Protein AF-K1UC38-F1 (afdb_monomer)

Mean predicted aligned error: 14.93 Å

Nearest PDB structures (foldseek):
  3hd0-assembly1_A  TM=5.044E-01  e=2.113E-01  Thermotoga maritima
  6ozf-assembly1_A  TM=5.336E-01  e=3.771E-01  Thermotoga maritima
  6ozh-assembly2_D  TM=3.957E-01  e=5.201E-01  Ciona intestinalis
  6ozo-assembly1_A  TM=4.795E-01  e=1.883E+00  Mus musculus
  6ozh-assembly1_C  TM=3.232E-01  e=4.288E-01  Ciona intestinalis

pLDDT: mean 71.83, std 19.12, range [26.59, 91.69]

Radius of gyration: 22.21 Å; Cα contacts (8 Å, |Δi|>4): 129; chains: 1; bounding box: 65×33×56 Å

Structure (mmCIF, N/CA/C/O backbone):
data_AF-K1UC38-F1
#
_entry.id   AF-K1UC38-F1
#
loop_
_atom_site.group_PDB
_atom_site.id
_atom_site.type_symbol
_atom_site.label_atom_id
_atom_site.label_alt_id
_atom_site.label_comp_id
_atom_site.label_asym_id
_atom_site.label_entity_id
_atom_site.label_seq_id
_atom_site.pdbx_PDB_ins_code
_atom_site.Cartn_x
_atom_site.Cartn_y
_atom_site.Cartn_z
_atom_site.occupancy
_atom_site.B_iso_or_equiv
_atom_site.auth_seq_id
_atom_site.auth_comp_id
_atom_site.auth_asym_id
_atom_site.auth_atom_id
_atom_site.pdbx_PDB_model_num
ATOM 1 N N . LYS A 1 1 ? 38.355 -1.483 -0.376 1.00 39.62 1 LYS A N 1
ATOM 2 C CA . LYS A 1 1 ? 37.690 -2.808 -0.451 1.00 39.62 1 LYS A CA 1
ATOM 3 C C . LYS A 1 1 ? 36.417 -2.763 0.3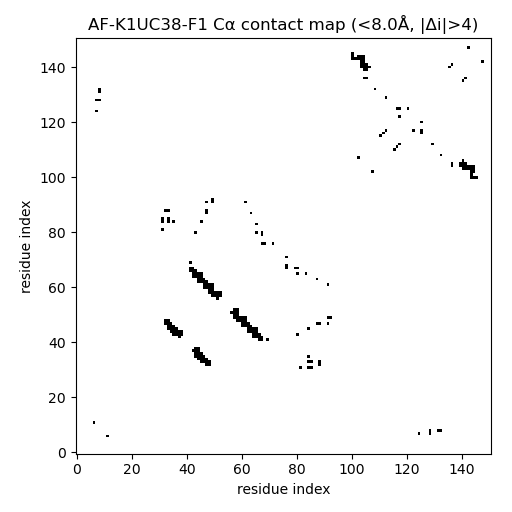84 1.00 39.62 1 LYS A C 1
ATOM 5 O O . LYS A 1 1 ? 36.503 -2.904 1.592 1.00 39.62 1 LYS A O 1
ATOM 10 N N . ILE A 1 2 ? 35.271 -2.548 -0.260 1.00 26.59 2 ILE A N 1
ATOM 11 C CA . ILE A 1 2 ? 33.961 -2.988 0.231 1.00 26.59 2 ILE A CA 1
ATOM 12 C C . ILE A 1 2 ? 33.313 -3.651 -0.984 1.00 26.59 2 ILE A C 1
ATOM 14 O O . ILE A 1 2 ? 33.179 -3.034 -2.037 1.00 26.59 2 ILE A O 1
ATOM 18 N N . VAL A 1 3 ? 33.071 -4.950 -0.858 1.00 36.50 3 VAL A N 1
ATOM 19 C CA . VAL A 1 3 ? 32.449 -5.810 -1.861 1.00 36.50 3 VAL A CA 1
ATOM 20 C C . VAL A 1 3 ? 30.946 -5.579 -1.746 1.00 36.50 3 VAL A C 1
ATOM 22 O O . VAL A 1 3 ? 30.337 -5.998 -0.768 1.00 36.50 3 VAL A O 1
ATOM 25 N N . GLY A 1 4 ? 30.367 -4.850 -2.698 1.00 33.56 4 GLY A N 1
ATOM 26 C CA . GLY A 1 4 ? 28.921 -4.686 -2.824 1.00 33.56 4 GLY A CA 1
ATOM 27 C C . GLY A 1 4 ? 28.395 -5.688 -3.841 1.00 33.56 4 GLY A C 1
ATOM 28 O O . GLY A 1 4 ? 28.606 -5.518 -5.039 1.00 33.56 4 GLY A O 1
ATOM 29 N N . CYS A 1 5 ? 27.793 -6.761 -3.337 1.00 36.56 5 CYS A N 1
ATOM 30 C CA . CYS A 1 5 ? 27.099 -7.795 -4.097 1.00 36.56 5 CYS A CA 1
ATOM 31 C C . CYS A 1 5 ? 26.042 -7.160 -5.020 1.00 36.56 5 CYS A C 1
ATOM 33 O O . CYS A 1 5 ? 25.350 -6.235 -4.609 1.00 36.56 5 CYS A O 1
ATOM 35 N N . GLY A 1 6 ? 25.968 -7.614 -6.272 1.00 40.50 6 GLY A N 1
ATOM 36 C CA . GLY A 1 6 ? 25.190 -6.974 -7.328 1.00 40.50 6 GLY A CA 1
ATOM 37 C C . GLY A 1 6 ? 23.681 -6.989 -7.089 1.00 40.50 6 GLY A C 1
ATOM 38 O O . GLY A 1 6 ? 23.050 -8.044 -7.136 1.00 40.50 6 GLY A O 1
ATOM 39 N N . ASP A 1 7 ? 23.096 -5.800 -6.962 1.00 45.25 7 ASP A N 1
ATOM 40 C CA . ASP A 1 7 ? 21.654 -5.590 -7.066 1.00 45.25 7 ASP A CA 1
ATOM 41 C C . ASP A 1 7 ? 21.238 -5.511 -8.542 1.00 45.25 7 ASP A C 1
ATOM 43 O O . ASP A 1 7 ? 20.905 -4.451 -9.062 1.00 45.25 7 ASP A O 1
ATOM 47 N N . SER A 1 8 ? 21.342 -6.642 -9.240 1.00 53.28 8 SER A N 1
ATOM 48 C CA . SER A 1 8 ? 20.864 -6.789 -10.624 1.00 53.28 8 SER A CA 1
ATOM 49 C C . SER A 1 8 ? 19.343 -6.602 -10.726 1.00 53.28 8 SER A C 1
ATOM 51 O O . SER A 1 8 ? 18.614 -6.874 -9.773 1.00 53.28 8 SER A O 1
ATOM 53 N N . PHE A 1 9 ? 18.828 -6.246 -11.904 1.00 49.81 9 PHE A N 1
ATOM 54 C CA . PHE A 1 9 ? 17.393 -6.291 -12.236 1.00 49.81 9 PHE A CA 1
ATOM 55 C C . PHE A 1 9 ? 16.654 -7.543 -11.693 1.00 49.81 9 PHE A C 1
ATOM 57 O O . PHE A 1 9 ? 15.520 -7.455 -11.215 1.00 49.81 9 PHE A O 1
ATOM 64 N N . LEU A 1 10 ? 17.317 -8.707 -11.678 1.00 50.34 10 LEU A N 1
ATOM 65 C CA . LEU A 1 10 ? 16.781 -9.962 -11.134 1.00 50.34 10 LEU A CA 1
ATOM 66 C C . LEU A 1 10 ? 16.627 -9.960 -9.602 1.00 50.34 10 LEU A C 1
ATOM 68 O O . LEU A 1 10 ? 15.677 -10.557 -9.091 1.00 50.34 10 LEU A O 1
ATOM 72 N N . SER A 1 11 ? 17.499 -9.270 -8.858 1.00 50.31 11 SER A N 1
ATOM 73 C CA . SER A 1 11 ? 17.313 -9.095 -7.412 1.00 50.31 11 SER A CA 1
ATOM 74 C C . SER A 1 11 ? 16.142 -8.154 -7.117 1.00 50.31 11 SER A C 1
ATOM 76 O O . SER A 1 11 ? 15.394 -8.396 -6.173 1.00 50.31 11 SER A O 1
ATOM 78 N N . GLN A 1 12 ? 15.891 -7.151 -7.966 1.00 48.38 12 GLN A N 1
ATOM 79 C CA . GLN A 1 12 ? 14.735 -6.256 -7.826 1.00 48.38 12 GLN A CA 1
ATOM 80 C C . GLN A 1 12 ? 13.409 -6.932 -8.204 1.00 48.38 12 GLN A C 1
ATOM 82 O O . GLN A 1 12 ? 12.409 -6.724 -7.516 1.00 48.38 12 GLN A O 1
ATOM 87 N N . LEU A 1 13 ? 13.397 -7.808 -9.216 1.00 44.06 13 LEU A N 1
ATOM 88 C CA . LEU A 1 13 ? 12.240 -8.668 -9.507 1.00 44.06 13 LEU A CA 1
ATOM 89 C C . LEU A 1 13 ? 11.922 -9.617 -8.339 1.00 44.06 13 LEU A C 1
ATOM 91 O O . LEU A 1 13 ? 10.750 -9.861 -8.050 1.00 44.06 13 LEU A O 1
ATOM 95 N N . SER A 1 14 ? 12.939 -10.093 -7.609 1.00 38.00 14 SER A N 1
ATOM 96 C CA . SER A 1 14 ? 12.736 -10.874 -6.381 1.00 38.00 14 SER A CA 1
ATOM 97 C C . SER A 1 14 ? 12.113 -10.050 -5.244 1.00 38.00 14 SER A C 1
ATOM 99 O O . SER A 1 14 ? 11.357 -10.605 -4.445 1.00 38.00 14 SER A O 1
ATOM 101 N N . VAL A 1 15 ? 12.381 -8.740 -5.161 1.00 36.44 15 VAL A N 1
ATOM 102 C CA . VAL A 1 15 ? 11.774 -7.846 -4.152 1.00 36.44 15 VAL A CA 1
ATOM 103 C C . VAL A 1 15 ? 10.293 -7.580 -4.453 1.00 36.44 15 VAL A C 1
ATOM 105 O O . VAL A 1 15 ? 9.510 -7.390 -3.524 1.00 36.44 15 VAL A O 1
ATOM 108 N N . CYS A 1 16 ? 9.867 -7.659 -5.718 1.00 39.62 16 CYS A N 1
ATOM 109 C CA . CYS A 1 16 ? 8.443 -7.619 -6.071 1.00 39.62 16 CYS A CA 1
ATOM 110 C C . CYS A 1 16 ? 7.657 -8.843 -5.566 1.00 39.62 16 CYS A C 1
ATOM 112 O O . CYS A 1 16 ? 6.439 -8.750 -5.429 1.00 39.62 16 CYS A O 1
ATOM 114 N N . PHE A 1 17 ? 8.325 -9.965 -5.264 1.00 35.34 17 PHE A N 1
ATOM 115 C CA . PHE A 1 17 ? 7.663 -11.223 -4.895 1.00 35.34 17 PHE A CA 1
ATOM 116 C C . PHE A 1 17 ? 7.849 -11.679 -3.444 1.00 35.34 17 PHE A C 1
ATOM 118 O O . PHE A 1 17 ? 7.146 -12.593 -3.015 1.00 35.34 17 PHE A O 1
ATOM 125 N N . VAL A 1 18 ? 8.713 -11.048 -2.644 1.00 33.22 18 VAL A N 1
ATOM 126 C CA . VAL A 1 18 ? 8.883 -11.429 -1.234 1.00 33.22 18 VAL A CA 1
ATOM 127 C C . VAL A 1 18 ? 9.071 -10.191 -0.360 1.00 33.22 18 VAL A C 1
ATOM 129 O O . VAL A 1 18 ? 10.128 -9.574 -0.331 1.00 33.22 18 VAL A O 1
ATOM 132 N N . VAL A 1 19 ? 7.994 -9.835 0.339 1.00 31.22 19 VAL A N 1
ATOM 133 C CA . VAL A 1 19 ? 7.879 -9.592 1.789 1.00 31.22 19 VAL A CA 1
ATOM 134 C C . VAL A 1 19 ? 6.706 -8.617 1.979 1.00 31.22 19 VAL A C 1
ATOM 136 O O . VAL A 1 19 ? 6.857 -7.415 1.751 1.00 31.22 19 VAL A O 1
ATOM 139 N N . PRO A 1 20 ? 5.536 -9.081 2.465 1.00 31.31 20 PRO A N 1
ATOM 140 C CA . PRO A 1 20 ? 4.626 -8.200 3.181 1.00 31.31 20 PRO A CA 1
ATOM 141 C C . PRO A 1 20 ? 5.462 -7.561 4.281 1.00 31.31 20 PRO A C 1
ATOM 143 O O . PRO A 1 20 ? 5.962 -8.274 5.149 1.00 31.31 20 PRO A O 1
ATOM 146 N N . ARG A 1 21 ? 5.701 -6.248 4.201 1.00 31.31 21 ARG A N 1
ATOM 147 C CA . ARG A 1 21 ? 6.452 -5.494 5.205 1.00 31.31 21 ARG A CA 1
ATOM 148 C C . ARG A 1 21 ? 5.742 -5.700 6.541 1.00 31.31 21 ARG A C 1
ATOM 150 O O . ARG A 1 21 ? 4.770 -5.018 6.853 1.00 31.31 21 ARG A O 1
ATOM 157 N N . VAL A 1 22 ? 6.187 -6.703 7.296 1.00 35.59 22 VAL A N 1
ATOM 158 C CA . VAL A 1 22 ? 5.715 -6.979 8.646 1.00 35.59 22 VAL A CA 1
ATOM 159 C C . VAL A 1 22 ? 6.135 -5.762 9.446 1.00 35.59 22 VAL A C 1
ATOM 161 O O . VAL A 1 22 ? 7.315 -5.585 9.751 1.00 35.59 22 VAL A O 1
ATOM 164 N N . ASN A 1 23 ? 5.178 -4.880 9.725 1.00 34.78 23 ASN A N 1
ATOM 165 C CA . ASN A 1 23 ? 5.375 -3.764 10.633 1.00 34.78 23 ASN A CA 1
ATOM 166 C C . ASN A 1 23 ? 5.673 -4.350 12.021 1.00 34.78 23 ASN A C 1
ATOM 168 O O . ASN A 1 23 ? 4.773 -4.652 12.800 1.00 34.78 23 ASN A O 1
ATOM 172 N N . LYS A 1 24 ? 6.961 -4.565 12.312 1.00 36.69 24 LYS A N 1
ATOM 173 C CA . LYS A 1 24 ? 7.461 -4.898 13.646 1.00 36.69 24 LYS A CA 1
ATOM 174 C C . LYS A 1 24 ? 7.340 -3.656 14.525 1.00 36.69 24 LYS A C 1
ATOM 176 O O . LYS A 1 24 ? 8.258 -2.847 14.591 1.00 36.69 24 LYS A O 1
ATOM 181 N N . THR A 1 25 ? 6.234 -3.546 15.248 1.00 34.84 25 THR A N 1
ATOM 182 C CA . THR A 1 25 ? 6.136 -2.708 16.448 1.00 34.84 25 THR A CA 1
ATOM 183 C C . THR A 1 25 ? 5.343 -3.442 17.524 1.00 34.84 25 THR A C 1
ATOM 185 O O . THR A 1 25 ? 4.171 -3.175 17.760 1.00 34.84 25 THR A O 1
ATOM 188 N N . TYR A 1 26 ? 6.009 -4.358 18.231 1.00 41.16 26 TYR A N 1
ATOM 189 C CA . TYR A 1 26 ? 5.504 -4.878 19.501 1.00 41.16 26 TYR A CA 1
ATOM 190 C C . TYR A 1 26 ? 6.437 -4.446 20.629 1.00 41.16 26 TYR A C 1
ATOM 192 O O . TYR A 1 26 ? 7.413 -5.115 20.953 1.00 41.16 26 TYR A O 1
ATOM 200 N N . LYS A 1 27 ? 6.110 -3.303 21.232 1.00 34.47 27 LYS A N 1
ATOM 201 C CA . LYS A 1 27 ? 6.398 -3.023 22.639 1.00 34.47 27 LYS A CA 1
ATOM 202 C C . LYS A 1 27 ? 5.138 -2.416 23.264 1.00 34.47 27 LYS A C 1
ATOM 204 O O . LYS A 1 27 ? 4.766 -1.291 22.955 1.00 34.47 27 LYS A O 1
ATOM 209 N N . GLY A 1 28 ? 4.479 -3.194 24.120 1.00 35.78 28 GLY A N 1
ATOM 210 C CA . GLY A 1 28 ? 3.712 -2.682 25.264 1.00 35.78 28 GLY A CA 1
ATOM 211 C C . GLY A 1 28 ? 2.241 -2.287 25.093 1.00 35.78 28 GLY A C 1
ATOM 212 O O . GLY A 1 28 ? 1.570 -2.136 26.105 1.00 35.78 28 GLY A O 1
ATOM 213 N N . ALA A 1 29 ? 1.690 -2.163 23.886 1.00 42.12 29 ALA A N 1
ATOM 214 C CA . ALA A 1 29 ? 0.249 -1.972 23.692 1.00 42.12 29 ALA A CA 1
ATOM 215 C C . ALA A 1 29 ? -0.163 -2.514 22.321 1.00 42.12 29 ALA A C 1
ATOM 217 O O . ALA A 1 29 ? 0.539 -2.273 21.339 1.00 42.12 29 ALA A O 1
ATOM 218 N N . LEU A 1 30 ? -1.290 -3.229 22.234 1.00 44.56 30 LEU A N 1
ATOM 219 C CA . LEU A 1 30 ? -1.924 -3.571 20.956 1.00 44.56 30 LEU A CA 1
ATOM 220 C C . LEU A 1 30 ? -2.360 -2.268 20.275 1.00 44.56 30 LEU A C 1
ATOM 222 O O . LEU A 1 30 ? -3.483 -1.798 20.449 1.00 44.56 30 LEU A O 1
ATOM 226 N N . LYS A 1 31 ? -1.438 -1.636 19.547 1.00 47.94 31 LYS A N 1
ATOM 227 C CA . LYS A 1 31 ? -1.734 -0.483 18.710 1.00 47.94 31 LYS A CA 1
ATOM 228 C C . LYS A 1 31 ? -2.422 -1.008 17.459 1.00 47.94 31 LYS A C 1
ATOM 230 O O . LYS A 1 31 ? -1.771 -1.385 16.492 1.00 47.94 31 LYS A O 1
ATOM 235 N N . VAL A 1 32 ? -3.745 -1.058 17.531 1.00 58.78 32 VAL A N 1
ATOM 236 C CA . VAL A 1 32 ? -4.628 -1.277 16.387 1.00 58.78 32 VAL A CA 1
ATOM 237 C C . VAL A 1 32 ? -4.316 -0.153 15.381 1.00 58.78 32 VAL A C 1
ATOM 239 O O . VAL A 1 32 ? -4.336 1.029 15.732 1.00 58.78 32 VAL A O 1
ATOM 242 N N . MET A 1 33 ? -3.917 -0.513 14.164 1.00 72.12 33 MET A N 1
ATOM 243 C CA . MET A 1 33 ? -3.691 0.394 13.032 1.00 72.12 33 MET A CA 1
ATOM 244 C C . MET A 1 33 ? -4.994 1.092 12.590 1.00 72.12 33 MET A C 1
ATOM 246 O O . MET A 1 33 ? -4.955 2.141 11.942 1.00 72.12 33 MET A O 1
ATOM 250 N N . ALA A 1 34 ? -6.146 0.533 12.962 1.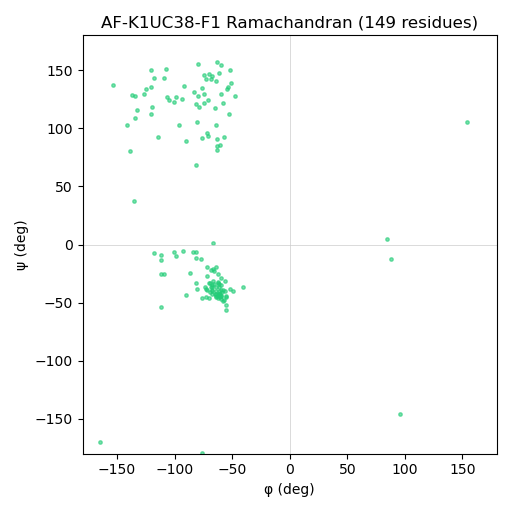00 76.75 34 ALA A N 1
ATOM 251 C CA . ALA A 1 34 ? -7.472 1.056 12.711 1.00 76.75 34 ALA A CA 1
ATOM 252 C C . ALA A 1 34 ? -7.799 2.245 13.623 1.00 76.75 34 ALA A C 1
ATOM 254 O O . ALA A 1 34 ? -7.713 2.182 14.850 1.00 76.75 34 ALA A O 1
ATOM 255 N N . SER A 1 35 ? -8.262 3.334 13.014 1.00 84.62 35 SER A N 1
ATOM 256 C CA . SER A 1 35 ? -8.814 4.476 13.735 1.00 84.62 35 SER A CA 1
ATOM 257 C C . SER A 1 35 ? -10.268 4.192 14.100 1.00 84.62 35 SER A C 1
ATOM 259 O O . SER A 1 35 ? -11.102 3.976 13.221 1.00 84.62 35 SER A O 1
ATOM 261 N N . ILE A 1 36 ? -10.576 4.218 15.396 1.00 88.06 36 ILE A N 1
ATOM 262 C CA . ILE A 1 36 ? -11.938 4.078 15.916 1.00 88.06 36 ILE A CA 1
ATOM 263 C C . ILE A 1 36 ? -12.482 5.476 16.216 1.00 88.06 36 ILE A C 1
ATOM 265 O O . ILE A 1 36 ? -11.857 6.252 16.937 1.00 88.06 36 ILE A O 1
ATOM 269 N N . ARG A 1 37 ? -13.658 5.804 15.680 1.00 87.62 37 ARG A N 1
ATOM 270 C CA . ARG A 1 37 ? -14.347 7.079 15.917 1.00 87.62 37 ARG A CA 1
ATOM 271 C C . ARG A 1 37 ? -15.770 6.832 16.392 1.00 87.62 37 ARG A C 1
ATOM 273 O O . ARG A 1 37 ? -16.521 6.104 15.748 1.00 87.62 37 ARG A O 1
ATOM 280 N N . LYS A 1 38 ? -16.175 7.474 17.485 1.00 87.44 38 LYS A N 1
ATOM 281 C CA . LYS A 1 38 ? -17.563 7.439 17.961 1.00 87.44 38 LYS A CA 1
ATOM 282 C C . LYS A 1 38 ? -18.402 8.423 17.137 1.00 87.44 38 LYS A C 1
ATOM 284 O O . LYS A 1 38 ? -18.011 9.575 16.985 1.00 87.44 38 LYS A O 1
ATOM 289 N N . ARG A 1 39 ? -19.521 7.967 16.568 1.00 80.12 39 ARG A N 1
ATOM 290 C CA . ARG A 1 39 ? -20.429 8.788 15.731 1.00 80.12 39 ARG A CA 1
ATOM 291 C C . ARG A 1 39 ? -21.793 9.035 16.386 1.00 80.12 39 ARG A C 1
ATOM 293 O O . ARG A 1 39 ? -22.521 9.904 15.931 1.00 80.12 39 ARG A O 1
ATOM 300 N N . GLY A 1 40 ? -22.126 8.296 17.446 1.00 80.44 40 GLY A N 1
ATOM 301 C CA . GLY A 1 40 ? -23.371 8.437 18.209 1.00 80.44 40 GLY A CA 1
ATOM 302 C C . GLY A 1 40 ? -23.296 7.717 19.557 1.00 80.44 40 GLY A C 1
ATOM 303 O O . GLY A 1 40 ? -22.224 7.253 19.950 1.00 80.44 40 GLY A O 1
ATOM 304 N N . SER A 1 41 ? -24.425 7.592 20.263 1.00 77.06 41 SER A N 1
ATOM 305 C CA . SER A 1 41 ? -24.480 6.948 21.588 1.00 77.06 41 SER A CA 1
ATOM 306 C C . SER A 1 41 ? -24.007 5.490 21.560 1.00 77.06 41 SER A C 1
ATOM 308 O O . SER A 1 41 ? -23.250 5.095 22.443 1.00 77.06 41 SER A O 1
ATOM 310 N N . ASN A 1 42 ? -24.363 4.737 20.510 1.00 83.88 42 ASN A N 1
ATOM 311 C CA . ASN A 1 42 ? -24.029 3.316 20.348 1.00 83.88 42 ASN A CA 1
ATOM 312 C C . ASN A 1 42 ? -23.524 2.960 18.931 1.00 83.88 42 ASN A C 1
ATOM 314 O O . ASN A 1 42 ? -23.881 1.931 18.358 1.00 83.88 42 ASN A O 1
ATOM 318 N N . SER A 1 43 ? -22.749 3.853 18.308 1.00 87.38 43 SER A N 1
ATOM 319 C CA . SER A 1 43 ? -22.237 3.644 16.948 1.00 87.38 43 SER A CA 1
ATOM 320 C C . SER A 1 43 ? -20.778 4.053 16.833 1.00 87.38 43 SER A C 1
ATOM 322 O O . SER A 1 43 ? -20.411 5.189 17.157 1.00 87.38 43 SER A O 1
ATOM 324 N N . TYR A 1 44 ? -19.971 3.140 16.296 1.00 88.94 44 TYR A N 1
ATOM 325 C CA . TYR A 1 44 ? -18.534 3.308 16.126 1.00 88.94 44 TYR A CA 1
ATOM 326 C C . TYR A 1 44 ? -18.159 3.090 14.665 1.00 88.94 44 TYR A C 1
ATOM 328 O O . TYR A 1 44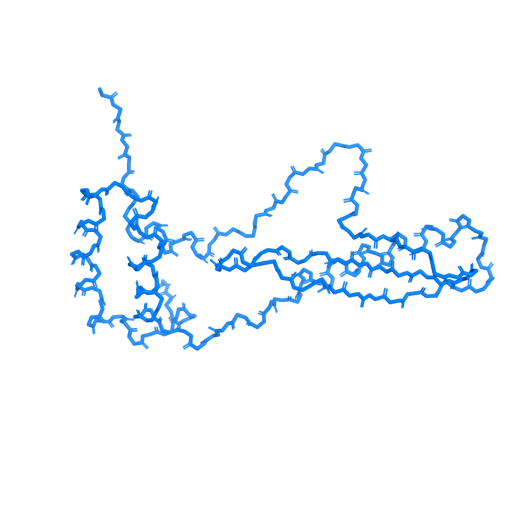 ? -18.609 2.147 14.020 1.00 88.94 44 TYR A O 1
ATOM 336 N N . LEU A 1 45 ? -17.336 3.986 14.141 1.00 91.00 45 LEU A N 1
ATOM 337 C CA . LEU A 1 45 ? -16.736 3.884 12.825 1.00 91.00 45 LEU A CA 1
ATOM 338 C C . LEU A 1 45 ? -15.307 3.382 12.993 1.00 91.00 45 LEU A C 1
ATOM 340 O O . LEU A 1 45 ? -14.513 4.015 13.687 1.00 91.00 45 LEU A O 1
ATOM 344 N N . ILE A 1 46 ? -14.989 2.272 12.346 1.00 91.69 46 ILE A N 1
ATOM 345 C CA . ILE A 1 46 ? -13.644 1.713 12.286 1.00 91.69 46 ILE A CA 1
ATOM 346 C C . ILE A 1 46 ? -13.091 2.017 10.894 1.00 91.69 46 ILE A C 1
ATOM 348 O O . ILE A 1 46 ? -13.714 1.682 9.887 1.00 91.69 46 ILE A O 1
ATOM 352 N N . VAL A 1 47 ? -11.935 2.675 10.836 1.00 89.00 47 VAL A N 1
ATOM 353 C CA . VAL A 1 47 ? -11.258 3.056 9.591 1.00 89.00 47 VAL A CA 1
ATOM 354 C C . VAL A 1 47 ? -9.889 2.398 9.544 1.00 89.00 47 VAL A C 1
ATOM 356 O O . VAL A 1 47 ? -9.041 2.699 10.381 1.00 89.00 47 VAL A O 1
ATOM 359 N N . VAL A 1 48 ? -9.652 1.545 8.550 1.00 86.88 48 VAL A N 1
ATOM 360 C CA . VAL A 1 48 ? -8.374 0.846 8.352 1.00 86.88 48 VAL A CA 1
ATOM 361 C C . VAL A 1 48 ? -7.641 1.457 7.161 1.00 86.88 48 VAL A C 1
ATOM 363 O O . VAL A 1 48 ? -8.196 1.595 6.069 1.00 86.88 48 VAL A O 1
ATOM 366 N N . SER A 1 49 ? -6.385 1.847 7.376 1.00 81.62 49 SER A N 1
ATOM 367 C CA . SER A 1 49 ? -5.495 2.314 6.308 1.00 81.62 49 SER A CA 1
ATOM 368 C C . SER A 1 49 ? -4.854 1.118 5.606 1.00 81.62 49 SER A C 1
ATOM 370 O O . SER A 1 49 ? -4.312 0.247 6.279 1.00 81.62 49 SER A O 1
ATOM 372 N N . ARG A 1 50 ? -4.881 1.094 4.268 1.00 77.94 50 ARG A N 1
ATOM 373 C CA . ARG A 1 50 ? -4.337 -0.014 3.459 1.00 77.94 50 ARG A CA 1
ATOM 374 C C . ARG A 1 50 ? -2.884 0.169 3.011 1.00 77.94 50 ARG A C 1
ATOM 376 O O . ARG A 1 50 ? -2.307 -0.748 2.447 1.00 77.94 50 ARG A O 1
ATOM 383 N N . GLY A 1 51 ? -2.282 1.324 3.287 1.00 75.12 51 GLY A N 1
ATOM 384 C CA . GLY A 1 51 ? -0.912 1.632 2.867 1.00 75.12 51 GLY A CA 1
ATOM 385 C C . GLY A 1 51 ? -0.867 2.424 1.561 1.00 75.12 51 GLY A C 1
ATOM 386 O O . GLY A 1 51 ? -1.731 3.272 1.329 1.00 75.12 51 GLY A O 1
ATOM 387 N N . TYR A 1 52 ? 0.164 2.176 0.756 1.00 68.69 52 TYR A N 1
ATOM 388 C CA . TYR A 1 52 ? 0.428 2.855 -0.514 1.00 68.69 52 TYR A CA 1
ATOM 389 C C . TYR A 1 52 ? 0.460 1.832 -1.647 1.00 68.69 52 TYR A C 1
ATOM 391 O O . TYR A 1 52 ? 0.830 0.680 -1.415 1.00 68.69 52 TYR A O 1
ATOM 399 N N . ASP A 1 53 ? 0.074 2.257 -2.843 1.00 64.25 53 ASP A N 1
ATOM 400 C CA . ASP A 1 53 ? 0.259 1.476 -4.060 1.00 64.25 53 ASP A CA 1
ATOM 401 C C . ASP A 1 53 ? 1.729 1.524 -4.534 1.00 64.25 53 ASP A C 1
ATOM 403 O O . ASP A 1 53 ? 2.603 2.127 -3.901 1.00 64.25 53 ASP A O 1
ATOM 407 N N . TYR A 1 54 ? 2.013 0.849 -5.648 1.00 54.09 54 TYR A N 1
ATOM 408 C CA . TYR A 1 54 ? 3.348 0.793 -6.252 1.00 54.09 54 TYR A CA 1
ATOM 409 C C . TYR A 1 54 ? 3.770 2.117 -6.917 1.00 54.09 54 TYR A C 1
ATOM 411 O O . TYR A 1 54 ? 4.964 2.350 -7.098 1.00 54.09 54 TYR A O 1
ATOM 419 N N . GLU A 1 55 ? 2.811 2.986 -7.236 1.00 59.72 55 GLU A N 1
ATOM 420 C CA . GLU A 1 55 ? 3.019 4.340 -7.766 1.00 59.72 55 GLU A CA 1
ATOM 421 C C . GLU A 1 55 ? 3.278 5.358 -6.638 1.00 59.72 55 GLU A C 1
ATOM 423 O O . GLU A 1 55 ? 3.640 6.505 -6.890 1.00 59.72 55 GLU A O 1
ATOM 428 N N . GLY A 1 56 ? 3.149 4.935 -5.375 1.00 58.53 56 GLY A N 1
ATOM 429 C CA . GLY A 1 56 ? 3.306 5.782 -4.196 1.00 58.53 56 GLY A CA 1
ATOM 430 C C . GLY A 1 56 ? 2.043 6.559 -3.814 1.00 58.53 56 GLY A C 1
ATOM 431 O O . GLY A 1 56 ? 2.080 7.342 -2.861 1.00 58.53 56 GLY A O 1
ATOM 432 N N . ASN A 1 57 ? 0.913 6.337 -4.486 1.00 71.06 57 ASN A N 1
ATOM 433 C CA . ASN A 1 57 ? -0.366 6.906 -4.092 1.00 71.06 57 ASN A CA 1
ATOM 434 C C . ASN A 1 57 ? -0.922 6.184 -2.865 1.00 71.06 57 ASN A C 1
ATOM 436 O O . ASN A 1 57 ? -0.775 4.978 -2.658 1.00 71.06 57 ASN A O 1
ATOM 440 N N . ARG A 1 58 ? -1.610 6.942 -2.013 1.00 73.19 58 ARG A N 1
ATOM 441 C CA . ARG A 1 58 ? -2.232 6.397 -0.810 1.00 73.19 58 ARG A CA 1
ATOM 442 C C . ARG A 1 58 ? -3.487 5.605 -1.177 1.00 73.19 58 ARG A C 1
ATOM 444 O O . ARG A 1 58 ? -4.445 6.170 -1.704 1.00 73.19 58 ARG A O 1
ATOM 451 N N . LEU A 1 59 ? -3.516 4.327 -0.806 1.00 77.38 59 LEU A N 1
ATOM 452 C CA . LEU A 1 59 ? -4.681 3.471 -1.008 1.00 77.38 59 LEU A CA 1
ATOM 453 C C . LEU A 1 59 ? -5.869 3.974 -0.184 1.00 77.38 59 LEU A C 1
ATOM 455 O O . LEU A 1 59 ? -5.725 4.398 0.972 1.00 77.38 59 LEU A O 1
ATOM 459 N N . LYS A 1 60 ? -7.066 3.911 -0.778 1.00 81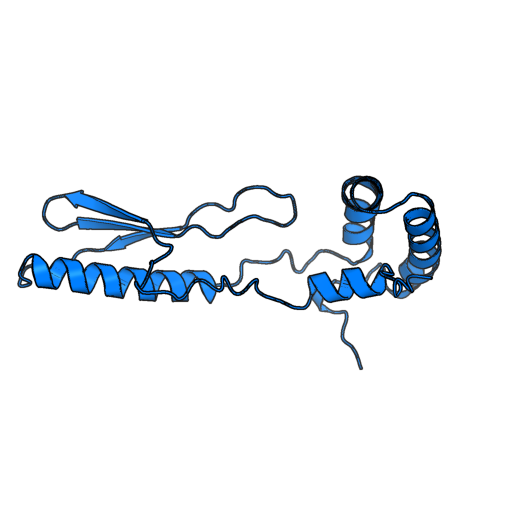.56 60 LYS A N 1
ATOM 460 C CA . LYS A 1 60 ? -8.301 4.334 -0.109 1.00 81.56 60 LYS A CA 1
ATOM 461 C C . LYS A 1 60 ? -8.506 3.504 1.158 1.00 81.56 60 LYS A C 1
ATOM 463 O O . LYS A 1 60 ? -8.432 2.276 1.138 1.00 81.56 60 LYS A O 1
ATOM 468 N N . SER A 1 61 ? -8.759 4.188 2.271 1.00 83.50 61 SER A N 1
ATOM 469 C CA . SER A 1 61 ? -9.053 3.525 3.536 1.00 83.50 61 SER A CA 1
ATOM 470 C C . SER A 1 61 ? -10.404 2.819 3.472 1.00 83.50 61 SER A C 1
ATOM 472 O O . SER A 1 61 ? -11.366 3.335 2.900 1.00 83.50 61 SER A O 1
ATOM 474 N N . VAL A 1 62 ? -10.483 1.644 4.093 1.00 85.56 62 VAL A N 1
ATOM 475 C CA . VAL A 1 62 ? -11.738 0.895 4.206 1.00 85.56 62 VAL A CA 1
ATOM 476 C C . VAL A 1 62 ? -12.408 1.289 5.512 1.00 85.56 62 VAL A C 1
ATOM 478 O O . VAL A 1 62 ? -11.755 1.412 6.551 1.00 85.56 62 VAL A O 1
ATOM 481 N N . GLN A 1 63 ? -13.714 1.518 5.453 1.00 89.31 63 GLN A N 1
ATOM 482 C CA . GLN A 1 63 ? -14.503 1.967 6.591 1.00 89.31 63 GLN A CA 1
ATOM 483 C C . GLN A 1 63 ? -15.599 0.950 6.887 1.00 89.31 63 GLN A C 1
ATOM 485 O O . GLN A 1 63 ? -16.284 0.496 5.975 1.00 89.31 63 GLN A O 1
ATOM 490 N N . LYS A 1 64 ? -15.788 0.624 8.165 1.00 89.44 64 LYS A N 1
ATOM 491 C CA . LYS A 1 64 ? -16.857 -0.261 8.636 1.00 89.44 64 LYS A CA 1
ATOM 492 C C . LYS A 1 64 ? -17.508 0.359 9.861 1.00 89.44 64 LYS A C 1
ATOM 494 O O . LYS A 1 64 ? -16.829 0.749 10.808 1.00 89.44 64 LYS A O 1
ATOM 499 N N . THR A 1 65 ? -18.831 0.480 9.832 1.00 90.44 65 THR A N 1
ATOM 500 C CA . THR A 1 65 ? -19.598 0.950 10.990 1.00 90.44 65 THR A CA 1
ATOM 501 C C . THR A 1 65 ? -20.058 -0.256 11.788 1.00 90.44 65 THR A C 1
ATOM 503 O O . THR A 1 65 ? -20.712 -1.141 11.242 1.00 90.44 65 THR A O 1
ATOM 506 N N . VAL A 1 66 ? -19.738 -0.281 13.079 1.00 89.75 66 VAL A N 1
ATOM 507 C CA . VAL A 1 66 ? -20.143 -1.339 14.004 1.00 89.75 66 VAL A CA 1
ATOM 508 C C . VAL A 1 66 ? -21.022 -0.767 15.112 1.00 89.75 66 VAL A C 1
ATOM 510 O O . VAL A 1 66 ? -20.822 0.359 15.582 1.00 89.75 66 VAL A O 1
ATOM 513 N N . LYS A 1 67 ? -22.020 -1.551 15.518 1.00 90.44 67 LYS A N 1
ATOM 514 C CA . LYS A 1 67 ? -22.956 -1.214 16.591 1.00 90.44 67 LYS A CA 1
ATOM 515 C C . LYS A 1 67 ? -22.855 -2.287 17.675 1.00 90.44 67 LYS A C 1
ATOM 517 O O . LYS A 1 67 ? -23.219 -3.428 17.396 1.00 90.44 67 LYS A O 1
ATOM 522 N N . PRO A 1 68 ? -22.352 -1.949 18.871 1.00 88.00 68 PRO A N 1
ATOM 523 C CA . PRO A 1 68 ? -22.356 -2.871 19.995 1.00 88.00 68 PRO A CA 1
ATOM 524 C C . PRO A 1 68 ? -23.791 -3.254 20.391 1.00 88.00 68 PRO A C 1
ATOM 526 O O . PRO A 1 68 ? -24.704 -2.429 20.273 1.00 88.00 68 PRO A O 1
ATOM 529 N N . PRO A 1 69 ? -24.018 -4.478 20.884 1.00 88.81 69 PRO A N 1
ATOM 530 C CA . PRO A 1 69 ? -25.261 -4.850 21.554 1.00 88.81 69 PRO A CA 1
ATOM 531 C C . PRO A 1 69 ? -25.647 -3.863 22.665 1.00 88.81 69 PRO A C 1
ATOM 533 O O . PRO A 1 69 ? -24.794 -3.404 23.423 1.00 88.81 69 PRO A O 1
ATOM 536 N N . LYS A 1 70 ? -26.943 -3.532 22.760 1.00 82.38 70 LYS A N 1
ATOM 537 C CA . LYS A 1 70 ? -27.472 -2.516 23.696 1.00 82.38 70 LYS A CA 1
ATOM 538 C C . LYS A 1 70 ? -27.316 -2.901 25.171 1.00 82.38 70 LYS A C 1
ATOM 540 O O . LYS A 1 70 ? -27.322 -2.025 26.025 1.00 82.38 70 LYS A O 1
ATOM 545 N N . GLU A 1 71 ? -27.190 -4.194 25.445 1.00 86.31 71 GLU A N 1
ATOM 546 C CA . GLU A 1 71 ? -27.054 -4.765 26.790 1.00 86.31 71 GLU A CA 1
ATOM 547 C C . GLU A 1 71 ? -25.645 -4.584 27.369 1.00 86.31 71 GLU A C 1
ATOM 549 O O . GLU A 1 71 ? -25.433 -4.788 28.563 1.00 86.31 71 GLU A O 1
ATOM 554 N N . TYR A 1 72 ? -24.666 -4.193 26.546 1.00 82.25 72 TYR A N 1
ATOM 555 C CA . TYR A 1 72 ? -23.306 -4.014 27.023 1.00 82.25 72 TYR A CA 1
ATOM 556 C C . TYR A 1 72 ? -23.127 -2.723 27.807 1.00 82.25 72 TYR A C 1
ATOM 558 O O . TYR A 1 72 ? -23.486 -1.628 27.374 1.00 82.25 72 TYR A O 1
ATOM 566 N N . THR A 1 73 ? -22.439 -2.853 28.940 1.00 88.50 73 THR A N 1
ATOM 567 C CA . THR A 1 73 ? -21.899 -1.699 29.655 1.00 88.50 73 THR A CA 1
ATOM 568 C C . THR A 1 73 ? -20.922 -0.929 28.755 1.00 88.50 73 THR A C 1
ATOM 570 O O . THR A 1 73 ? -20.281 -1.526 27.883 1.00 88.50 73 THR A O 1
ATOM 573 N N . PRO A 1 74 ? -20.711 0.378 28.983 1.00 84.62 74 PRO A N 1
ATOM 574 C CA . PRO A 1 74 ? -19.785 1.179 28.180 1.00 84.62 74 PRO A CA 1
ATOM 575 C C . PRO A 1 74 ? -18.380 0.564 28.064 1.00 84.62 74 PRO A C 1
ATOM 577 O O . PRO A 1 74 ? -17.789 0.558 26.987 1.00 84.62 74 PRO A O 1
ATOM 580 N N . LYS A 1 75 ? -17.876 -0.046 29.148 1.00 86.88 75 LYS A N 1
ATOM 581 C CA . LYS A 1 75 ? -16.574 -0.735 29.164 1.00 86.88 75 LYS A CA 1
ATOM 582 C C . LYS A 1 75 ? -16.560 -1.996 28.295 1.00 86.88 75 LYS A C 1
ATOM 584 O O . LYS A 1 75 ? -15.569 -2.268 27.618 1.00 86.88 75 LYS A O 1
ATOM 589 N N . GLN A 1 76 ? -17.646 -2.767 28.301 1.00 87.44 76 GLN A N 1
ATOM 590 C CA . GLN A 1 76 ? -17.786 -3.944 27.439 1.00 87.44 76 GLN A CA 1
ATOM 591 C C . GLN A 1 76 ? -17.926 -3.538 25.972 1.00 87.44 76 GLN A C 1
ATOM 593 O O . GLN A 1 76 ? -17.281 -4.141 25.119 1.00 87.44 76 GLN A O 1
ATOM 598 N N . ALA A 1 77 ? -18.687 -2.479 25.685 1.00 86.94 77 ALA A N 1
ATOM 599 C CA . ALA A 1 77 ? -18.821 -1.934 24.341 1.00 86.94 77 ALA A CA 1
ATOM 600 C C . ALA A 1 77 ? -17.461 -1.492 23.779 1.00 86.94 77 ALA A C 1
ATOM 602 O O . ALA A 1 77 ? -17.120 -1.841 22.654 1.00 86.94 77 ALA A O 1
ATOM 603 N N . GLU A 1 78 ? -16.631 -0.802 24.567 1.00 86.56 78 GLU A N 1
ATOM 604 C CA . GLU A 1 78 ? -15.273 -0.429 24.149 1.00 86.56 78 GLU A CA 1
ATOM 605 C C . GLU A 1 78 ? -14.381 -1.638 23.853 1.00 86.56 78 GLU A C 1
ATOM 607 O O . GLU A 1 78 ? -13.653 -1.637 22.856 1.00 86.56 78 GLU A O 1
ATOM 612 N N . LYS A 1 79 ? -14.429 -2.676 24.697 1.00 89.81 79 LYS A N 1
ATOM 613 C CA . LYS A 1 79 ? -13.677 -3.917 24.472 1.00 89.81 79 LYS A CA 1
ATOM 614 C C . LYS A 1 79 ? -14.136 -4.612 23.189 1.00 89.81 79 LYS A C 1
ATOM 616 O O . LYS A 1 79 ? -13.304 -4.954 22.353 1.00 89.81 79 LYS A O 1
ATOM 621 N N . TRP A 1 80 ? -15.445 -4.728 22.997 1.00 91.44 80 TRP A N 1
ATOM 622 C CA . TRP A 1 80 ? -16.040 -5.330 21.809 1.00 91.44 80 TRP A CA 1
ATOM 623 C C . TRP A 1 80 ? -15.661 -4.566 20.532 1.00 91.44 80 TRP A C 1
ATOM 625 O O . TRP A 1 80 ? -15.265 -5.172 19.543 1.00 91.44 80 TRP A O 1
ATOM 635 N N . VAL A 1 81 ? -15.687 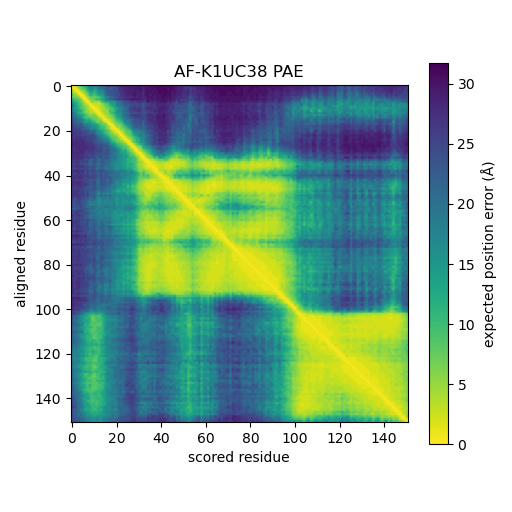-3.227 20.548 1.00 89.69 81 VAL A N 1
ATOM 636 C CA . VAL A 1 81 ? -15.282 -2.412 19.386 1.00 89.69 81 VAL A CA 1
ATOM 637 C C . VAL A 1 81 ? -13.800 -2.608 19.053 1.00 89.69 81 VAL A C 1
ATOM 639 O O . VAL A 1 81 ? -13.446 -2.646 17.875 1.00 89.69 81 VAL A O 1
ATOM 642 N N . LYS A 1 82 ? -12.929 -2.771 20.058 1.00 89.00 82 LYS A N 1
ATOM 643 C CA . LYS A 1 82 ? -11.510 -3.099 19.831 1.00 89.00 82 LYS A CA 1
ATOM 644 C C . LYS A 1 82 ? -11.346 -4.472 19.181 1.00 89.00 82 LYS A C 1
ATOM 646 O O . LYS A 1 82 ? -10.568 -4.601 18.242 1.00 89.00 82 LYS A O 1
ATOM 651 N N . GLU A 1 83 ? -12.094 -5.475 19.634 1.00 89.75 83 GLU A N 1
ATOM 652 C CA . GLU A 1 83 ? -12.093 -6.813 19.028 1.00 89.75 83 GLU A CA 1
ATOM 653 C C . GLU A 1 83 ? -12.579 -6.769 17.574 1.00 89.75 83 GLU A C 1
ATOM 655 O O . GLU A 1 83 ? -11.922 -7.314 16.688 1.00 89.75 83 GLU A O 1
ATOM 660 N N . GLN A 1 84 ? -13.663 -6.036 17.301 1.00 89.62 84 GLN A N 1
ATOM 661 C CA . GLN A 1 84 ? -14.146 -5.818 15.935 1.00 89.62 84 GLN A CA 1
ATOM 662 C C . GLN A 1 84 ? -13.123 -5.090 15.062 1.00 89.62 84 GLN A C 1
ATOM 664 O O . GLN A 1 84 ? -12.992 -5.409 13.883 1.00 89.62 84 GLN A O 1
ATOM 669 N N . ALA A 1 85 ? -12.377 -4.137 15.623 1.00 87.50 85 ALA A N 1
ATOM 670 C CA . ALA A 1 85 ? -11.325 -3.444 14.893 1.00 87.50 85 ALA A CA 1
ATOM 671 C C . ALA A 1 85 ? -10.184 -4.391 14.505 1.00 87.50 85 ALA A C 1
ATOM 673 O O . ALA A 1 85 ? -9.765 -4.373 13.353 1.00 87.50 85 ALA A O 1
ATOM 674 N N . ILE A 1 86 ? -9.757 -5.277 15.408 1.00 87.44 86 ILE A N 1
ATOM 675 C CA . ILE A 1 86 ? -8.738 -6.299 15.117 1.00 87.44 86 ILE A CA 1
ATOM 676 C C . ILE A 1 86 ? -9.233 -7.287 14.052 1.00 87.44 86 ILE A C 1
ATOM 678 O O . ILE A 1 86 ? -8.494 -7.632 13.130 1.00 87.44 86 ILE A O 1
ATOM 682 N N . LEU A 1 87 ? -10.482 -7.750 14.156 1.00 87.56 87 LEU A N 1
ATOM 683 C CA . LEU A 1 87 ? -11.073 -8.639 13.151 1.00 87.56 87 LEU A CA 1
ATOM 684 C C . LEU A 1 87 ? -11.131 -7.965 11.779 1.00 87.56 87 LEU A C 1
ATOM 686 O O . LEU A 1 87 ? -10.771 -8.579 10.779 1.00 87.56 87 LEU A O 1
ATOM 690 N N . PHE A 1 88 ? -11.524 -6.694 11.743 1.00 86.69 88 PHE A N 1
ATOM 691 C CA . PHE A 1 88 ? -11.610 -5.932 10.506 1.00 86.69 88 PHE A CA 1
ATOM 692 C C . PHE A 1 88 ? -10.234 -5.645 9.893 1.00 86.69 88 PHE A C 1
ATOM 694 O O . PHE A 1 88 ? -10.080 -5.706 8.678 1.00 86.69 88 PHE A O 1
ATOM 701 N N . GLU A 1 89 ? -9.206 -5.397 10.704 1.00 84.50 89 GLU A N 1
ATOM 702 C CA . GLU A 1 89 ? -7.827 -5.307 10.212 1.00 84.50 89 GLU A CA 1
ATOM 703 C C . GLU A 1 89 ? -7.369 -6.595 9.543 1.00 84.50 89 GLU A C 1
ATOM 705 O O . GLU A 1 89 ? -6.826 -6.547 8.440 1.00 84.5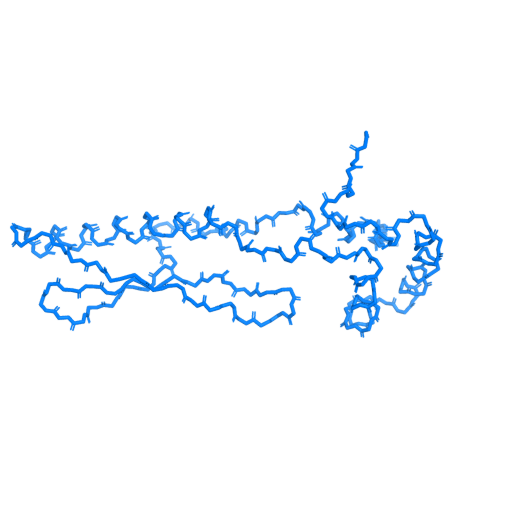0 89 GLU A O 1
ATOM 710 N N . ARG A 1 90 ? -7.615 -7.741 10.189 1.00 83.44 90 ARG A N 1
ATOM 711 C CA . ARG A 1 90 ? -7.286 -9.051 9.620 1.00 83.44 90 ARG A CA 1
ATOM 712 C C . ARG A 1 90 ? -8.038 -9.275 8.316 1.00 83.44 90 ARG A C 1
ATOM 714 O O . ARG A 1 90 ? -7.431 -9.684 7.339 1.00 83.44 90 ARG A O 1
ATOM 721 N N . GLU A 1 91 ? -9.328 -8.960 8.277 1.00 82.75 91 GLU A N 1
ATOM 722 C CA . GLU A 1 91 ? -10.157 -9.054 7.071 1.00 82.75 91 GLU A CA 1
ATOM 723 C C . GLU A 1 91 ? -9.574 -8.215 5.918 1.00 82.75 91 GLU A C 1
ATOM 725 O O . GLU A 1 91 ? -9.376 -8.722 4.814 1.00 82.75 91 GLU A O 1
ATOM 730 N N . VAL A 1 92 ? -9.205 -6.958 6.180 1.00 78.81 92 VAL A N 1
ATOM 731 C CA . VAL A 1 92 ? -8.610 -6.057 5.178 1.00 78.81 92 VAL A CA 1
ATOM 732 C C . VAL A 1 92 ? -7.216 -6.521 4.744 1.00 78.81 92 VAL A C 1
ATOM 734 O O . VAL A 1 92 ? -6.863 -6.367 3.575 1.00 78.81 92 VAL A O 1
ATOM 737 N N . GLN A 1 93 ? -6.433 -7.106 5.652 1.00 72.50 93 GLN A N 1
ATOM 738 C CA . GLN A 1 93 ? -5.113 -7.659 5.348 1.00 72.50 93 GLN A CA 1
ATOM 739 C C . GLN A 1 93 ? -5.199 -8.955 4.528 1.00 72.50 93 GLN A C 1
ATOM 741 O O . GLN A 1 93 ? -4.399 -9.159 3.618 1.00 72.50 93 GLN A O 1
ATOM 746 N N . HIS A 1 94 ? -6.165 -9.821 4.838 1.00 67.25 94 HIS A N 1
ATOM 747 C CA . HIS A 1 94 ? -6.410 -11.081 4.134 1.00 67.25 94 HIS A CA 1
ATOM 748 C C . HIS A 1 94 ? -7.219 -10.913 2.850 1.00 67.25 94 HIS A C 1
ATOM 750 O O . HIS A 1 94 ? -7.367 -11.879 2.108 1.00 67.25 94 HIS A O 1
ATOM 756 N N . THR A 1 95 ? -7.716 -9.709 2.568 1.00 59.97 95 THR A N 1
ATOM 757 C CA . THR A 1 95 ? -8.261 -9.349 1.262 1.00 59.97 95 THR A CA 1
ATOM 758 C C . THR A 1 95 ? -7.114 -8.791 0.417 1.00 59.97 95 THR A C 1
ATOM 760 O O . THR A 1 95 ? -6.873 -7.577 0.464 1.00 59.97 95 THR A O 1
ATOM 763 N N . PRO A 1 96 ? -6.368 -9.630 -0.337 1.00 55.97 96 PRO A N 1
ATOM 764 C CA . PRO A 1 96 ? -5.398 -9.110 -1.285 1.00 55.97 96 PRO A CA 1
ATOM 765 C C . PRO A 1 96 ? -6.134 -8.143 -2.203 1.00 55.97 96 PRO A C 1
ATOM 767 O O . PRO A 1 96 ? -7.247 -8.424 -2.660 1.00 55.97 96 PRO A O 1
ATOM 770 N N . GLU A 1 97 ? -5.543 -6.973 -2.442 1.00 56.22 97 GLU A N 1
ATOM 771 C CA . GLU A 1 97 ? -6.052 -6.103 -3.494 1.00 56.22 97 GLU A CA 1
ATOM 772 C C . GLU A 1 97 ? -6.175 -6.907 -4.789 1.00 56.22 97 GLU A C 1
ATOM 774 O O . GLU A 1 97 ? -5.413 -7.864 -4.990 1.00 56.22 97 GLU A O 1
ATOM 779 N N . PRO A 1 98 ? -7.129 -6.567 -5.671 1.00 50.16 98 PRO A N 1
ATOM 780 C CA . PRO A 1 98 ? -7.052 -7.012 -7.045 1.00 50.16 98 PRO A CA 1
ATOM 781 C C . PRO A 1 98 ? -5.789 -6.379 -7.636 1.00 50.16 98 PRO A C 1
ATOM 783 O O . PRO A 1 98 ? -5.833 -5.339 -8.282 1.00 50.16 98 PRO A O 1
ATOM 786 N N . ILE A 1 99 ? -4.637 -6.997 -7.363 1.00 52.88 99 ILE A N 1
ATOM 787 C CA . ILE A 1 99 ? -3.401 -6.804 -8.100 1.00 52.88 99 ILE A CA 1
ATOM 788 C C . ILE A 1 99 ? -3.836 -6.907 -9.552 1.00 52.88 99 ILE A C 1
ATOM 790 O O . ILE A 1 99 ? -4.541 -7.859 -9.896 1.00 52.88 99 ILE A O 1
ATOM 794 N N . ASN A 1 100 ? -3.494 -5.922 -10.378 1.00 56.62 100 ASN A N 1
ATOM 795 C CA . ASN A 1 100 ? -3.747 -5.983 -11.810 1.00 56.62 100 ASN A CA 1
ATOM 796 C C . ASN A 1 100 ? -2.995 -7.200 -12.372 1.00 56.62 100 ASN A C 1
ATOM 798 O O . ASN A 1 100 ? -1.864 -7.094 -12.836 1.00 56.62 100 ASN A O 1
ATOM 802 N N . ARG A 1 101 ? -3.627 -8.383 -12.312 1.00 55.72 101 ARG A N 1
ATOM 803 C CA . ARG A 1 101 ? -3.080 -9.690 -12.724 1.00 55.72 101 ARG A CA 1
ATOM 804 C C . ARG A 1 101 ? -2.841 -9.758 -14.235 1.00 55.72 101 ARG A C 1
ATOM 806 O O . ARG A 1 101 ? -2.477 -10.798 -14.762 1.00 55.72 101 ARG A O 1
ATOM 813 N N . SER A 1 102 ? -3.123 -8.671 -14.945 1.00 63.22 102 SER A N 1
ATOM 814 C CA . SER A 1 102 ? -3.000 -8.523 -16.386 1.00 63.22 102 SER A CA 1
ATOM 815 C C . SER A 1 102 ? -1.733 -7.785 -16.811 1.00 63.22 102 SER A C 1
ATOM 817 O O . SER A 1 102 ? -1.492 -7.713 -18.014 1.00 63.22 102 SER A O 1
ATOM 819 N N . ILE A 1 103 ? -0.927 -7.239 -15.889 1.00 79.44 103 ILE A N 1
ATOM 820 C CA . ILE A 1 103 ? 0.309 -6.569 -16.299 1.00 79.44 103 ILE A CA 1
ATOM 821 C C . ILE A 1 103 ? 1.336 -7.601 -16.786 1.00 79.44 103 ILE A C 1
ATOM 823 O O . ILE A 1 103 ? 1.668 -8.572 -16.097 1.00 79.44 103 ILE A O 1
ATOM 827 N N . THR A 1 104 ? 1.812 -7.394 -18.009 1.00 85.06 104 THR A N 1
ATOM 828 C CA . THR A 1 104 ? 2.905 -8.161 -18.604 1.00 85.06 104 THR A CA 1
ATOM 829 C C . THR A 1 104 ? 4.246 -7.660 -18.079 1.00 85.06 104 THR A C 1
ATOM 831 O O . THR A 1 104 ? 4.374 -6.502 -17.668 1.00 85.06 104 THR A O 1
ATOM 834 N N . LEU A 1 105 ? 5.264 -8.520 -18.104 1.00 84.62 105 LEU A N 1
ATOM 835 C CA . LEU A 1 105 ? 6.621 -8.152 -17.706 1.00 84.62 105 LEU A CA 1
ATOM 836 C C . LEU A 1 105 ? 7.135 -6.955 -18.521 1.00 84.62 105 LEU A C 1
ATOM 838 O O . LEU A 1 105 ? 7.724 -6.045 -17.946 1.00 84.62 105 LEU A O 1
ATOM 842 N N . ALA A 1 106 ? 6.851 -6.908 -19.827 1.00 86.38 106 ALA A N 1
ATOM 843 C CA . ALA A 1 106 ? 7.235 -5.789 -20.688 1.00 86.38 106 ALA A CA 1
ATOM 844 C C . ALA A 1 106 ? 6.659 -4.450 -20.205 1.00 86.38 106 ALA A C 1
ATOM 846 O O . ALA A 1 106 ? 7.400 -3.487 -20.025 1.00 86.38 106 ALA A O 1
ATOM 847 N N . LYS A 1 107 ? 5.357 -4.409 -19.896 1.00 83.50 107 LYS A N 1
ATOM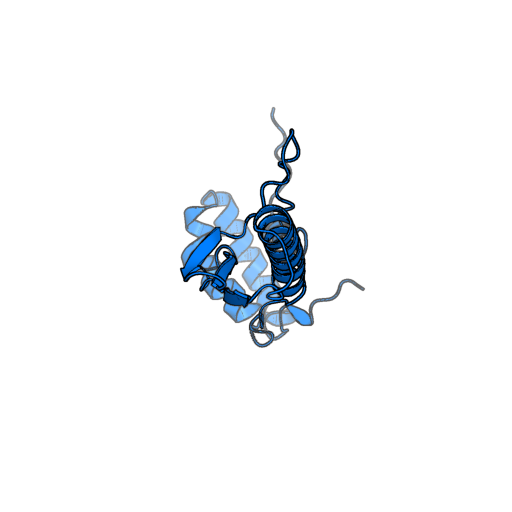 848 C CA . LYS A 1 107 ? 4.687 -3.187 -19.432 1.00 83.50 107 LYS A CA 1
ATOM 849 C C . LYS A 1 107 ? 5.204 -2.718 -18.068 1.00 83.50 107 LYS A C 1
ATOM 851 O O . LYS A 1 107 ? 5.284 -1.521 -17.808 1.00 83.50 107 LYS A O 1
ATOM 856 N N . TYR A 1 108 ? 5.566 -3.654 -17.192 1.00 83.12 108 TYR A N 1
ATOM 857 C CA . TYR A 1 108 ? 6.204 -3.317 -15.919 1.00 83.12 108 TYR A CA 1
ATOM 858 C C . TYR A 1 108 ? 7.612 -2.740 -16.113 1.00 83.12 108 TYR A C 1
ATOM 860 O O . TYR A 1 108 ? 7.969 -1.753 -15.471 1.00 83.12 108 TYR A O 1
ATOM 868 N N . ILE A 1 109 ? 8.398 -3.338 -17.011 1.00 86.06 109 ILE A N 1
ATOM 869 C CA . ILE A 1 109 ? 9.747 -2.877 -17.347 1.00 86.06 109 ILE A CA 1
ATOM 870 C C . ILE A 1 109 ? 9.715 -1.452 -17.905 1.00 86.06 109 ILE A C 1
ATOM 872 O O . ILE A 1 109 ? 10.537 -0.644 -17.489 1.00 86.06 109 ILE A O 1
ATOM 876 N N . GLU A 1 110 ? 8.768 -1.120 -18.784 1.00 85.19 110 GLU A N 1
ATOM 877 C CA . GLU A 1 110 ? 8.605 0.246 -19.309 1.00 85.19 110 GLU A CA 1
ATOM 878 C C . GLU A 1 110 ? 8.443 1.270 -18.178 1.00 85.19 110 GLU A C 1
ATOM 880 O O . GLU A 1 110 ? 9.227 2.213 -18.081 1.00 85.19 110 GLU A O 1
ATOM 885 N N . HIS A 1 111 ? 7.503 1.034 -17.257 1.00 79.69 111 HIS A N 1
ATOM 886 C CA . HIS A 1 111 ? 7.318 1.886 -16.078 1.00 79.69 111 HIS A CA 1
ATOM 887 C C . HIS A 1 111 ? 8.585 1.951 -15.207 1.00 79.69 111 HIS A C 1
ATOM 889 O O . HIS A 1 111 ? 8.965 3.015 -14.716 1.00 79.69 111 HIS A O 1
ATOM 895 N N . TRP A 1 112 ? 9.282 0.826 -15.019 1.00 82.19 112 TRP A N 1
ATOM 896 C CA . TRP A 1 112 ? 10.514 0.804 -14.234 1.00 82.19 112 TRP A CA 1
ATOM 897 C C . TRP A 1 112 ? 11.624 1.647 -14.876 1.00 82.19 112 TRP A C 1
ATOM 899 O O . TRP A 1 112 ? 12.257 2.433 -14.173 1.00 82.19 112 TRP A O 1
ATOM 909 N N . VAL A 1 113 ? 11.831 1.536 -16.191 1.00 84.81 113 VAL A N 1
ATOM 910 C CA . VAL A 1 113 ? 12.839 2.301 -16.945 1.00 84.81 113 VAL A CA 1
ATOM 911 C C . VAL A 1 113 ? 12.531 3.800 -16.919 1.00 84.81 113 VAL A C 1
ATOM 913 O O . VAL A 1 113 ? 13.452 4.597 -16.764 1.00 84.81 113 VAL A O 1
ATOM 916 N N . THR A 1 114 ? 11.261 4.200 -17.029 1.00 79.44 114 THR A N 1
ATOM 917 C CA . THR A 1 114 ? 10.875 5.621 -17.051 1.00 79.44 114 THR A CA 1
ATOM 918 C C . THR A 1 114 ? 10.915 6.267 -15.665 1.00 79.44 114 THR A C 1
ATOM 920 O O . THR A 1 114 ? 11.460 7.360 -15.512 1.00 79.44 114 THR A O 1
ATOM 923 N N . ASP A 1 115 ? 10.371 5.602 -14.642 1.00 72.44 115 ASP A N 1
ATOM 924 C CA . ASP A 1 115 ? 10.047 6.271 -13.379 1.00 72.44 115 ASP A CA 1
ATOM 925 C C . ASP A 1 115 ? 10.894 5.845 -12.182 1.00 72.44 115 ASP A C 1
ATOM 927 O O . ASP A 1 115 ? 11.028 6.629 -11.233 1.00 72.44 115 ASP A O 1
ATOM 931 N N . VAL A 1 116 ? 11.451 4.629 -12.199 1.00 74.50 116 VAL A N 1
ATOM 932 C CA . VAL A 1 116 ? 12.041 3.990 -11.011 1.00 74.50 116 VAL A CA 1
ATOM 933 C C . VAL A 1 116 ? 13.556 3.850 -11.125 1.00 74.50 116 VAL A C 1
ATOM 935 O O . VAL A 1 116 ? 14.272 4.307 -10.232 1.00 74.50 116 VAL A O 1
ATOM 938 N N . GLY A 1 117 ? 14.044 3.239 -12.204 1.00 75.75 117 GLY A N 1
ATOM 939 C CA . GLY A 1 117 ? 15.455 2.932 -12.436 1.00 75.75 117 GLY A CA 1
ATOM 940 C C . GLY A 1 117 ? 16.351 4.171 -12.353 1.00 75.75 117 GLY A C 1
ATOM 941 O O . GLY A 1 117 ? 17.215 4.204 -11.474 1.00 75.75 117 GLY A O 1
ATOM 942 N N . PRO A 1 118 ? 16.095 5.235 -13.141 1.00 78.00 118 PRO A N 1
ATOM 943 C CA . PRO A 1 118 ? 16.931 6.440 -13.152 1.00 78.00 118 PRO A CA 1
ATOM 944 C C . PRO A 1 118 ? 16.977 7.1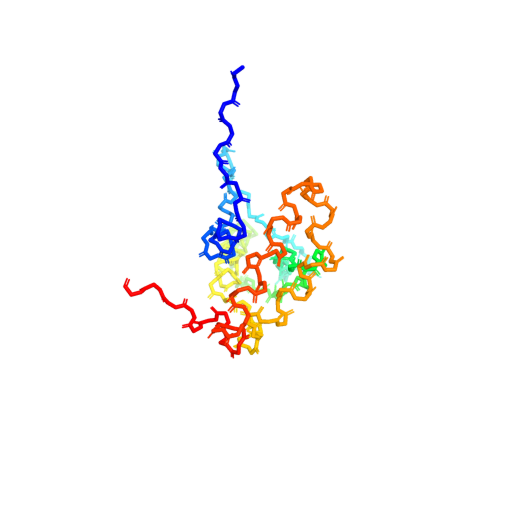94 -11.816 1.00 78.00 118 PRO A C 1
ATOM 946 O O . PRO A 1 118 ? 17.933 7.908 -11.538 1.00 78.00 118 PRO A O 1
ATOM 949 N N . LYS A 1 119 ? 15.941 7.059 -10.973 1.00 77.62 119 LYS A N 1
ATOM 950 C CA . LYS A 1 119 ? 15.871 7.743 -9.668 1.00 77.62 119 LYS A CA 1
ATOM 951 C C . LYS A 1 119 ? 16.553 6.960 -8.547 1.00 77.62 119 LYS A C 1
ATOM 953 O O . LYS A 1 119 ? 16.902 7.550 -7.527 1.00 77.62 119 LYS A O 1
ATOM 958 N N . LYS A 1 120 ? 16.667 5.634 -8.684 1.00 77.25 120 LYS A N 1
ATOM 959 C CA . LYS A 1 120 ? 17.141 4.740 -7.613 1.00 77.25 120 LYS A CA 1
ATOM 960 C C . LYS A 1 120 ? 18.527 4.154 -7.859 1.00 77.25 120 LYS A C 1
ATOM 962 O O . LYS A 1 120 ? 19.181 3.778 -6.890 1.00 77.25 120 LYS A O 1
ATOM 967 N N . LEU A 1 121 ? 18.959 4.041 -9.112 1.00 80.31 121 LEU A N 1
ATOM 968 C CA . LEU A 1 121 ? 20.213 3.392 -9.486 1.00 80.31 121 LEU A CA 1
ATOM 969 C C . LEU A 1 121 ? 21.266 4.403 -9.933 1.00 80.31 121 LEU A C 1
ATOM 971 O O . LEU A 1 121 ? 20.950 5.450 -10.485 1.00 80.31 121 LEU A O 1
ATOM 975 N N . ALA A 1 122 ? 22.537 4.055 -9.725 1.00 85.81 122 ALA A N 1
ATOM 976 C CA . ALA A 1 122 ? 23.641 4.757 -10.366 1.00 85.81 122 ALA A CA 1
ATOM 977 C C . ALA A 1 122 ? 23.625 4.495 -11.883 1.00 85.81 122 ALA A C 1
ATOM 979 O O . ALA A 1 122 ? 23.343 3.372 -12.308 1.00 85.81 122 ALA A O 1
ATOM 980 N N . ASP A 1 123 ? 24.005 5.493 -12.686 1.00 84.12 123 ASP A N 1
ATOM 981 C CA . ASP A 1 123 ? 24.003 5.436 -14.159 1.00 84.12 123 ASP A CA 1
ATOM 982 C C . ASP A 1 123 ? 24.690 4.190 -14.737 1.00 84.12 123 ASP A C 1
ATOM 984 O O . ASP A 1 123 ? 24.215 3.591 -15.703 1.00 84.12 123 ASP A O 1
ATOM 988 N N . SER A 1 124 ? 25.815 3.777 -14.147 1.00 84.00 124 SER A N 1
ATOM 989 C CA . SER A 1 124 ? 26.562 2.597 -14.591 1.00 84.00 124 SER A CA 1
ATOM 990 C C . SER A 1 124 ? 25.798 1.290 -14.359 1.00 84.00 124 SER A C 1
ATOM 992 O O . SER A 1 124 ? 25.861 0.393 -15.200 1.00 84.00 124 SER A O 1
ATOM 994 N N . THR A 1 125 ? 25.056 1.186 -13.254 1.00 83.44 125 THR A N 1
ATOM 995 C CA . THR A 1 125 ? 24.205 0.031 -12.941 1.00 83.44 125 THR A CA 1
ATOM 996 C C . THR A 1 125 ? 22.967 0.022 -13.827 1.00 83.44 125 THR A C 1
ATOM 998 O O . THR A 1 125 ? 22.658 -1.002 -14.430 1.00 83.44 125 THR A O 1
ATOM 1001 N N . PHE A 1 126 ? 22.317 1.177 -13.993 1.00 85.56 126 PHE A N 1
ATOM 1002 C CA . PHE A 1 126 ? 21.125 1.304 -14.828 1.00 85.56 126 PHE A CA 1
ATOM 1003 C C . PHE A 1 126 ? 21.394 0.907 -16.287 1.00 85.56 126 PHE A C 1
ATOM 1005 O O . PHE A 1 126 ? 20.649 0.118 -16.859 1.00 85.56 126 PHE A O 1
ATOM 1012 N N . ARG A 1 127 ? 22.517 1.351 -16.869 1.00 86.88 127 ARG A N 1
ATOM 1013 C CA . ARG A 1 127 ? 22.918 0.954 -18.233 1.00 86.88 127 ARG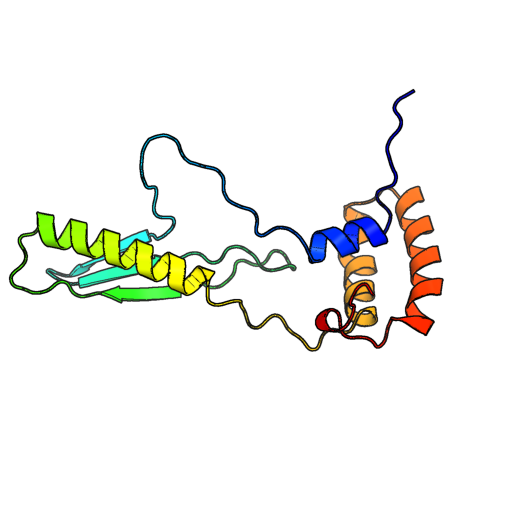 A CA 1
ATOM 1014 C C . ARG A 1 127 ? 23.164 -0.547 -18.388 1.00 86.88 127 ARG A C 1
ATOM 1016 O O . ARG A 1 127 ? 22.932 -1.098 -19.463 1.00 86.88 127 ARG A O 1
ATOM 1023 N N . ARG A 1 128 ? 23.657 -1.212 -17.339 1.00 86.69 128 ARG A N 1
ATOM 1024 C CA . ARG A 1 128 ? 23.843 -2.668 -17.343 1.00 86.69 128 ARG A CA 1
ATOM 1025 C C . ARG A 1 128 ? 22.494 -3.384 -17.308 1.00 86.69 128 ARG A C 1
ATOM 1027 O O . ARG A 1 128 ? 22.273 -4.275 -18.124 1.00 86.69 128 ARG A O 1
ATOM 1034 N N . ASP A 1 129 ? 21.592 -2.938 -16.437 1.00 84.19 129 ASP A N 1
ATOM 1035 C CA . ASP A 1 129 ? 20.234 -3.477 -16.344 1.00 84.19 129 ASP A CA 1
ATOM 1036 C C . ASP A 1 129 ? 19.451 -3.272 -17.653 1.00 84.19 129 ASP A C 1
ATOM 1038 O O . ASP A 1 129 ? 18.795 -4.201 -18.114 1.00 84.19 129 ASP A O 1
ATOM 1042 N N . GLU A 1 130 ? 19.578 -2.120 -18.327 1.00 87.31 130 GLU A N 1
ATOM 1043 C CA . GLU A 1 130 ? 18.983 -1.900 -19.657 1.00 87.31 130 GLU A CA 1
ATOM 1044 C C . GLU A 1 130 ? 19.461 -2.929 -20.688 1.00 87.31 130 GLU A C 1
ATOM 1046 O O . GLU A 1 130 ? 18.687 -3.393 -21.532 1.00 87.31 130 GLU A O 1
ATOM 1051 N N . GLN A 1 131 ? 20.742 -3.299 -20.638 1.00 87.31 131 GLN A N 1
ATOM 1052 C CA . GLN A 1 131 ? 21.301 -4.285 -21.554 1.00 87.31 131 GLN A CA 1
ATOM 1053 C C . GLN A 1 131 ? 20.714 -5.680 -21.306 1.00 87.31 131 GLN A C 1
ATOM 1055 O O . GLN A 1 131 ? 20.417 -6.399 -22.262 1.00 87.31 131 GLN A O 1
ATOM 1060 N N . ASP A 1 132 ? 20.523 -6.056 -20.043 1.00 86.31 132 ASP A N 1
ATOM 1061 C CA . ASP A 1 132 ? 19.939 -7.343 -19.662 1.00 86.31 132 ASP A CA 1
ATOM 1062 C C . ASP A 1 132 ? 18.434 -7.387 -19.943 1.00 86.31 132 ASP A C 1
ATOM 1064 O O . ASP A 1 132 ? 17.931 -8.375 -20.480 1.00 86.31 132 ASP A O 1
ATOM 1068 N N . ILE A 1 133 ? 17.727 -6.279 -19.720 1.00 87.62 133 ILE A N 1
ATOM 1069 C CA . ILE A 1 133 ? 16.320 -6.107 -20.093 1.00 87.62 133 ILE A CA 1
ATOM 1070 C C . ILE A 1 133 ? 16.109 -6.381 -21.588 1.00 87.62 133 ILE A C 1
ATOM 1072 O O . ILE A 1 133 ? 15.202 -7.132 -21.949 1.00 87.62 133 ILE A O 1
ATOM 1076 N N . ARG A 1 134 ? 16.976 -5.858 -22.468 1.00 88.44 134 ARG A N 1
ATOM 1077 C CA . ARG A 1 134 ? 16.899 -6.119 -23.921 1.00 88.44 134 ARG A CA 1
ATOM 1078 C C . ARG A 1 134 ? 17.024 -7.604 -24.274 1.00 88.44 134 ARG A C 1
ATOM 1080 O O . ARG A 1 134 ? 16.468 -8.026 -25.282 1.00 88.44 134 ARG A O 1
ATOM 1087 N N . ARG A 1 135 ? 17.739 -8.392 -23.463 1.00 87.44 135 ARG A N 1
ATOM 1088 C CA . ARG A 1 135 ? 17.880 -9.848 -23.644 1.00 87.44 135 ARG A CA 1
ATOM 1089 C C . ARG A 1 135 ? 16.678 -10.619 -23.101 1.00 87.44 135 ARG A C 1
ATOM 1091 O O . ARG A 1 135 ? 16.315 -11.646 -23.661 1.00 87.44 135 ARG A O 1
ATOM 1098 N N . ILE A 1 136 ? 16.063 -10.125 -22.027 1.00 84.75 136 ILE A N 1
ATOM 1099 C CA . ILE A 1 136 ? 14.943 -10.775 -21.331 1.00 84.75 136 ILE A CA 1
ATOM 1100 C C . ILE A 1 136 ? 13.608 -10.526 -22.046 1.00 84.75 136 ILE A C 1
ATOM 1102 O O . ILE A 1 136 ? 12.779 -11.434 -22.128 1.00 84.75 136 ILE A O 1
ATOM 1106 N N . LEU A 1 137 ? 13.394 -9.323 -22.588 1.00 87.31 137 LEU A N 1
ATOM 1107 C CA . LEU A 1 137 ? 12.126 -8.920 -23.211 1.00 87.31 137 LEU A CA 1
ATOM 1108 C C . LEU A 1 137 ? 11.642 -9.855 -24.336 1.00 87.31 137 LEU A C 1
ATOM 1110 O O . LEU A 1 137 ? 10.462 -10.207 -24.308 1.00 87.31 137 LEU A O 1
ATOM 1114 N N . PRO A 1 138 ? 12.489 -10.320 -25.279 1.00 89.75 138 PRO A N 1
ATOM 1115 C CA . PRO A 1 138 ? 12.046 -11.227 -26.339 1.00 89.75 138 PRO A CA 1
ATOM 1116 C C . PRO A 1 138 ? 11.529 -12.575 -25.822 1.00 89.75 138 PRO A C 1
ATOM 1118 O O . PRO A 1 138 ? 10.637 -13.160 -26.429 1.00 89.75 138 PRO A O 1
ATOM 1121 N N . ALA A 1 139 ? 12.079 -13.066 -24.709 1.00 86.50 139 ALA A N 1
ATOM 1122 C CA . ALA A 1 139 ? 11.733 -14.372 -24.155 1.00 86.50 139 ALA A CA 1
ATOM 1123 C C . ALA A 1 139 ? 10.573 -14.297 -23.154 1.00 86.50 139 ALA A C 1
ATOM 1125 O O . ALA A 1 139 ? 9.675 -15.131 -23.189 1.00 86.50 139 ALA A O 1
ATOM 1126 N N . LEU A 1 140 ? 10.585 -13.301 -22.261 1.00 85.88 140 LEU A N 1
ATOM 1127 C CA . LEU A 1 140 ? 9.689 -13.237 -21.103 1.00 85.88 140 LEU A CA 1
ATOM 1128 C C . LEU A 1 140 ? 8.752 -12.022 -21.102 1.00 85.88 140 LEU A C 1
ATOM 1130 O O . LEU A 1 140 ? 7.857 -11.947 -20.265 1.00 85.88 140 LEU A O 1
ATOM 1134 N N . GLY A 1 141 ? 8.907 -11.075 -22.030 1.00 83.19 141 GLY A N 1
ATOM 1135 C CA . GLY A 1 141 ? 8.174 -9.805 -22.012 1.00 83.19 141 GLY A CA 1
ATOM 1136 C C . GLY A 1 141 ? 6.650 -9.955 -22.077 1.00 83.19 141 GLY A C 1
ATOM 1137 O O . GLY A 1 141 ? 5.934 -9.202 -21.417 1.00 83.19 141 GLY A O 1
ATOM 1138 N N . ASN A 1 142 ? 6.156 -10.956 -22.813 1.00 86.62 142 ASN A N 1
ATOM 1139 C CA . ASN A 1 142 ? 4.721 -11.218 -22.979 1.00 86.62 142 ASN A CA 1
ATOM 1140 C C . ASN A 1 142 ? 4.095 -11.997 -21.813 1.00 86.62 142 ASN A C 1
ATOM 1142 O O . ASN A 1 142 ? 2.870 -12.089 -21.726 1.00 86.62 142 ASN A O 1
ATOM 1146 N N . TYR A 1 143 ? 4.910 -12.554 -20.915 1.00 84.06 143 TYR A N 1
ATOM 1147 C CA . TYR A 1 143 ? 4.405 -13.273 -19.753 1.00 84.06 143 TYR A CA 1
ATOM 1148 C C . TYR A 1 143 ? 3.834 -12.284 -18.746 1.00 84.06 143 TYR A C 1
ATOM 1150 O O . TYR A 1 143 ? 4.366 -11.190 -18.533 1.00 84.06 143 TYR A O 1
ATOM 1158 N N . LYS A 1 144 ? 2.736 -12.671 -18.100 1.00 83.00 144 LYS A N 1
ATOM 1159 C CA . LYS A 1 144 ? 2.220 -11.926 -16.954 1.00 83.00 144 LYS A CA 1
ATOM 1160 C C . LYS A 1 144 ? 3.170 -12.117 -15.788 1.00 83.00 144 LYS A C 1
ATOM 1162 O O . LYS A 1 144 ? 3.711 -13.205 -15.600 1.00 83.00 144 LYS A O 1
ATOM 1167 N N . LEU A 1 145 ? 3.307 -11.091 -14.952 1.00 75.19 145 LEU A N 1
ATOM 1168 C CA . LEU A 1 145 ? 4.122 -11.204 -13.739 1.00 75.19 145 LEU A CA 1
ATOM 1169 C C . LEU A 1 145 ? 3.660 -12.359 -12.835 1.00 75.19 145 LEU A C 1
ATOM 1171 O O . LEU A 1 145 ? 4.484 -12.979 -12.177 1.00 75.19 145 LEU A O 1
ATOM 1175 N N . THR A 1 146 ? 2.363 -12.682 -12.834 1.00 76.19 146 THR A N 1
ATOM 1176 C CA . THR A 1 146 ? 1.794 -13.811 -12.077 1.00 76.19 146 THR A CA 1
ATOM 1177 C C . THR A 1 146 ? 2.206 -15.184 -12.598 1.00 76.19 146 THR A C 1
ATOM 1179 O O . THR A 1 146 ? 2.114 -16.161 -11.860 1.00 76.19 146 THR A O 1
ATOM 1182 N N . ASP A 1 147 ? 2.627 -15.263 -13.858 1.00 76.06 147 ASP A N 1
ATOM 1183 C CA . ASP A 1 147 ? 2.863 -16.526 -14.557 1.00 76.06 147 ASP A CA 1
ATOM 1184 C C . ASP A 1 147 ? 4.356 -16.896 -14.562 1.00 76.06 147 ASP A C 1
ATOM 1186 O O . ASP A 1 147 ? 4.711 -18.030 -14.884 1.00 76.06 147 ASP A O 1
ATOM 1190 N N . LEU A 1 148 ? 5.228 -15.968 -14.145 1.00 75.62 148 LEU A N 1
ATOM 1191 C CA . LEU A 1 148 ? 6.659 -16.191 -13.945 1.00 75.62 148 LEU A CA 1
ATOM 1192 C C . LEU A 1 148 ? 6.875 -17.068 -12.699 1.00 75.62 148 LEU A C 1
ATOM 1194 O O . LEU A 1 148 ? 6.889 -16.579 -11.570 1.00 75.62 148 LEU A O 1
ATOM 1198 N N . ARG A 1 149 ? 7.031 -18.382 -12.893 1.00 67.50 149 ARG A N 1
ATOM 1199 C CA . ARG A 1 149 ? 7.339 -19.347 -11.826 1.00 67.50 149 ARG A CA 1
ATOM 1200 C C . ARG A 1 149 ? 8.767 -19.865 -11.970 1.00 67.50 149 ARG A C 1
ATOM 1202 O O . ARG A 1 149 ? 9.246 -20.061 -13.081 1.00 67.50 149 ARG A O 1
ATOM 1209 N N . LYS A 1 150 ? 9.438 -20.077 -10.836 1.00 66.44 150 LYS A N 1
ATOM 1210 C CA . LYS A 1 150 ? 10.709 -20.802 -10.784 1.00 66.44 150 LYS A CA 1
ATOM 1211 C C . LYS A 1 150 ? 10.387 -22.294 -10.859 1.00 66.44 150 LYS A C 1
ATOM 1213 O O . LYS A 1 150 ? 9.663 -22.778 -9.990 1.00 66.44 150 LYS A O 1
ATOM 1218 N N . GLU A 1 151 ? 10.870 -22.963 -11.900 1.00 47.88 151 GLU A N 1
ATOM 1219 C CA . GLU A 1 151 ? 10.891 -24.430 -11.973 1.00 47.88 151 GLU A CA 1
ATOM 1220 C C . GLU A 1 151 ? 11.907 -25.020 -10.985 1.00 47.88 151 GLU A C 1
ATOM 1222 O O . GLU A 1 151 ? 12.946 -24.361 -10.718 1.00 47.88 151 GLU A O 1
#

InterPro domains:
  IPR004107 Integrase, SAM-like, N-terminal [PF14659] (104-150)
  IPR010998 Integrase/recombinase, N-terminal [G3DSA:1.10.150.130] (100-151)

Organism: NCBI:txid408170

Sequence (151 aa):
KIVGCGDSFLSQLSVCFVVPRVNKTYKGALKVMASIRKRGSNSYLIVVSRGYDYEGNRLKSVQKTVKPPKEYTPKQAEKWVKEQAILFEREVQHTPEPINRSITLAKYIEHWVTDVGPKKLADSTFRRDEQDIRRILPALGNYKLTDLRKE

Secondary structure (DSSP, 8-state):
--------HHHHHHHTTS--------SSS---SSEEEEEETTEEEEEE---B-TTSPBPPPEEEEE---TTS-HHHHHHHHHHHHHHHHHHHHHS-----TT-BHHHHHHHIIIIIHHHHS-HHHHHHHHHHHHHHHHHHTTSBGGG----

Foldseek 3Di:
DDDDDDPAPVVVLVVVPDDPPPPPDDDDDPPLQWDWDDPDPFKIKTWHFPQADPVRHGDDIDIDMDGDDPPDDPVRSVVVVVVVSVVVNVVSVVPPPPPVQQDFQQNVVVCCLPPPLVVPDDPVNSVVNVVVCVVCCVPRRRPGSVRDDDD

Solvent-accessible surface area (backbone atoms only — not comparable to full-atom values): 9460 Å² total; per-residue (Å²): 144,80,90,76,81,81,84,43,63,67,55,55,56,48,56,77,75,59,70,83,80,75,81,87,73,89,75,96,58,92,76,67,79,45,49,75,43,78,79,55,98,64,34,36,38,37,36,36,72,71,54,60,51,98,86,66,51,74,44,76,61,52,75,48,79,48,65,60,68,88,86,49,53,73,70,51,36,53,51,50,51,53,52,51,43,54,52,49,49,50,51,57,66,72,47,70,72,87,65,73,76,77,48,25,40,43,65,53,47,52,51,35,60,74,69,43,41,74,77,74,45,57,70,76,56,43,56,50,40,54,56,51,46,67,65,44,42,84,79,46,19,84,40,31,63,85,69,70,70,88,130